Protein AF-A0A6I5CSQ3-F1 (afdb_monomer_lite)

Foldseek 3Di:
DAKWWQPDDDPPGIDDPVVVCVVCVVPAPDKDKAWDQPPCVVVVGRDPTTIIDIDGHD

Radius of gyration: 12.18 Å; chains: 1; bounding box: 26×24×32 Å

Sequence (58 aa):
VLVEGVWGTVTPVGIPNERLLTLLTPLVRHTRVEQLSGDARLWGKDVTDERYAVVARV

pLDDT: mean 85.69, std 10.19, range [55.88, 94.31]

Structure (mmCIF, N/CA/C/O backbone):
data_AF-A0A6I5CSQ3-F1
#
_entry.id   AF-A0A6I5CSQ3-F1
#
loop_
_atom_site.group_PDB
_atom_site.id
_atom_site.type_symbol
_atom_site.label_atom_id
_atom_site.label_alt_id
_atom_site.label_comp_id
_atom_site.label_asym_id
_atom_site.label_entity_id
_atom_site.label_seq_id
_atom_site.pdbx_PDB_ins_code
_atom_site.Cartn_x
_atom_site.Cartn_y
_atom_site.Cartn_z
_atom_site.occupancy
_atom_site.B_iso_or_equiv
_atom_site.auth_seq_id
_atom_site.auth_comp_id
_atom_site.auth_asym_id
_atom_site.auth_atom_id
_atom_site.pdbx_PDB_model_num
ATOM 1 N N . VAL A 1 1 ? -10.024 -6.592 -1.438 1.00 70.12 1 VAL A N 1
ATOM 2 C CA . VAL A 1 1 ? -8.594 -6.562 -1.823 1.00 70.12 1 VAL A CA 1
ATOM 3 C C . VAL A 1 1 ? -8.342 -5.195 -2.425 1.00 70.12 1 VAL A C 1
ATOM 5 O O . VAL A 1 1 ? -9.075 -4.833 -3.336 1.00 70.12 1 VAL A O 1
ATOM 8 N N . LEU A 1 2 ? -7.410 -4.427 -1.865 1.00 74.62 2 LEU A N 1
ATOM 9 C CA . LEU A 1 2 ? -6.964 -3.138 -2.398 1.00 74.62 2 LEU A CA 1
ATOM 10 C C . LEU A 1 2 ? -5.565 -3.337 -2.989 1.00 74.62 2 LEU A C 1
ATOM 12 O O . LEU A 1 2 ? -4.738 -3.995 -2.363 1.00 74.62 2 LEU A O 1
ATOM 16 N N . VAL A 1 3 ? -5.310 -2.804 -4.180 1.00 72.88 3 VAL A N 1
ATOM 17 C CA . VAL A 1 3 ? -3.985 -2.832 -4.814 1.00 72.88 3 VAL A CA 1
ATOM 18 C C . VAL A 1 3 ? -3.532 -1.392 -4.957 1.00 72.88 3 VAL A C 1
ATOM 20 O O . VAL A 1 3 ? -4.193 -0.612 -5.638 1.00 72.88 3 VAL A O 1
ATOM 23 N N . GLU A 1 4 ? -2.438 -1.043 -4.293 1.00 70.56 4 GLU A N 1
ATOM 24 C CA . GLU A 1 4 ? -1.914 0.317 -4.272 1.00 70.56 4 GLU A CA 1
ATOM 25 C C . GLU A 1 4 ? -0.385 0.283 -4.338 1.00 70.56 4 GLU A C 1
ATOM 27 O O . GLU A 1 4 ? 0.262 -0.685 -3.944 1.00 70.56 4 GLU A O 1
ATOM 32 N N . GLY A 1 5 ? 0.221 1.314 -4.910 1.00 70.81 5 GLY A N 1
ATOM 33 C CA . GLY A 1 5 ? 1.671 1.425 -4.956 1.00 70.81 5 GLY A CA 1
ATOM 34 C C . GLY A 1 5 ? 2.100 2.877 -4.928 1.00 70.81 5 GLY A C 1
ATOM 35 O O . GLY A 1 5 ? 1.368 3.751 -5.388 1.00 70.81 5 GLY A O 1
ATOM 36 N N . VAL A 1 6 ? 3.296 3.130 -4.408 1.00 76.00 6 VAL A N 1
ATOM 37 C CA . VAL A 1 6 ? 3.914 4.456 -4.391 1.00 76.00 6 VAL A CA 1
ATOM 38 C C . VAL A 1 6 ? 4.587 4.672 -5.740 1.00 76.00 6 VAL A C 1
ATOM 40 O O . VAL A 1 6 ? 5.735 4.294 -5.938 1.00 76.00 6 VAL A O 1
ATOM 43 N N . TRP A 1 7 ? 3.857 5.235 -6.701 1.00 71.94 7 TRP A N 1
ATOM 44 C CA . TRP A 1 7 ? 4.363 5.371 -8.067 1.00 71.94 7 TRP A CA 1
ATOM 45 C C . TRP A 1 7 ? 5.177 6.657 -8.233 1.00 71.94 7 TRP A C 1
ATOM 47 O O . TRP A 1 7 ? 4.621 7.751 -8.275 1.00 71.94 7 TRP A O 1
ATOM 57 N N . GLY A 1 8 ? 6.493 6.516 -8.400 1.00 66.00 8 GLY A N 1
ATOM 58 C CA . GLY A 1 8 ? 7.393 7.628 -8.723 1.00 66.00 8 GLY A CA 1
ATOM 59 C C . GLY A 1 8 ? 7.459 8.741 -7.662 1.00 66.00 8 GLY A C 1
ATOM 60 O O . GLY A 1 8 ? 7.075 8.557 -6.511 1.00 66.00 8 GLY A O 1
ATOM 61 N N . THR A 1 9 ? 7.994 9.905 -8.052 1.00 62.88 9 THR A N 1
ATOM 62 C CA . THR A 1 9 ? 8.181 11.093 -7.187 1.00 62.88 9 THR A CA 1
ATOM 63 C C . THR A 1 9 ? 7.223 12.245 -7.504 1.00 62.88 9 THR A C 1
ATOM 65 O O . THR A 1 9 ? 7.307 13.302 -6.879 1.00 62.88 9 THR A O 1
ATOM 68 N N . VAL A 1 10 ? 6.334 12.076 -8.487 1.00 59.56 10 VAL A N 1
ATOM 69 C CA . VAL A 1 10 ? 5.466 13.146 -9.001 1.00 59.56 10 VAL A CA 1
ATOM 70 C C . VAL A 1 10 ? 4.049 12.946 -8.478 1.00 59.56 10 VAL A C 1
ATOM 72 O O . VAL A 1 10 ? 3.490 11.859 -8.577 1.00 59.56 10 VAL A O 1
ATOM 75 N N . THR A 1 11 ? 3.476 13.990 -7.889 1.00 55.88 11 THR A N 1
ATOM 76 C CA . THR A 1 11 ? 2.179 13.951 -7.206 1.00 55.88 11 THR A CA 1
ATOM 77 C C . THR A 1 11 ? 1.022 13.619 -8.167 1.00 55.88 11 THR A C 1
ATOM 79 O O . THR A 1 11 ? 0.968 14.199 -9.254 1.00 55.88 11 THR A O 1
ATOM 82 N N . PRO A 1 12 ? 0.053 12.770 -7.759 1.00 58.50 12 PRO A N 1
ATOM 83 C CA . PRO A 1 12 ? -0.046 12.113 -6.455 1.00 58.50 12 PRO A CA 1
ATOM 84 C C . PRO A 1 12 ? 0.883 10.900 -6.336 1.00 58.50 12 PRO A C 1
ATOM 86 O O . PRO A 1 12 ? 0.797 9.952 -7.110 1.00 58.50 12 PRO A O 1
ATOM 89 N N . VAL A 1 13 ? 1.731 10.925 -5.305 1.00 75.75 13 VAL A N 1
ATOM 90 C CA . VAL A 1 13 ? 2.440 9.728 -4.850 1.00 75.75 13 VAL A CA 1
ATOM 91 C C . VAL A 1 13 ? 1.432 8.837 -4.126 1.00 75.75 13 VAL A C 1
ATOM 93 O O . VAL A 1 13 ? 0.615 9.337 -3.349 1.00 75.75 13 VAL A O 1
ATOM 96 N N . GLY A 1 14 ? 1.451 7.534 -4.409 1.00 82.56 14 GLY A N 1
ATOM 97 C CA . GLY A 1 14 ? 0.580 6.579 -3.718 1.00 82.56 14 GLY A CA 1
ATOM 98 C C . GLY A 1 14 ? 0.879 6.476 -2.220 1.00 82.56 14 GLY A C 1
ATOM 99 O O . GLY A 1 14 ? 1.832 7.071 -1.709 1.00 82.56 14 GLY A O 1
ATOM 100 N N . ILE A 1 15 ? 0.056 5.723 -1.492 1.00 88.50 15 ILE A N 1
ATOM 101 C CA . ILE A 1 15 ? 0.195 5.572 -0.039 1.00 88.50 15 ILE A CA 1
ATOM 102 C C . ILE A 1 15 ? 1.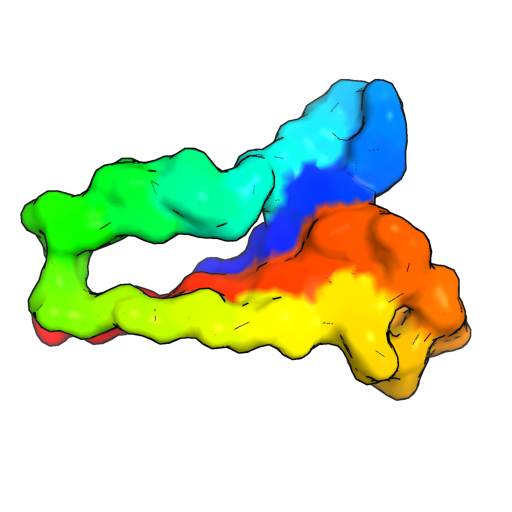254 4.502 0.288 1.00 88.50 15 ILE A C 1
ATOM 104 O O . ILE A 1 15 ? 1.168 3.402 -0.254 1.00 88.50 15 ILE A O 1
ATOM 108 N N . PRO A 1 16 ? 2.214 4.751 1.202 1.00 88.62 16 PRO A N 1
ATOM 109 C CA . PRO A 1 16 ? 3.121 3.708 1.684 1.00 88.62 16 PRO A CA 1
ATOM 110 C C . PRO A 1 16 ? 2.373 2.577 2.393 1.00 88.62 16 PRO A C 1
ATOM 112 O O . PRO A 1 16 ? 1.440 2.842 3.162 1.00 88.62 16 PRO A O 1
ATOM 115 N N . ASN A 1 17 ? 2.816 1.332 2.202 1.00 91.00 17 ASN A N 1
ATOM 116 C CA . ASN A 1 17 ? 2.121 0.158 2.745 1.00 91.00 17 ASN A CA 1
ATOM 117 C C . ASN A 1 17 ? 1.883 0.241 4.272 1.00 91.00 17 ASN A C 1
ATOM 119 O O . ASN A 1 17 ? 0.800 -0.097 4.755 1.00 91.00 17 ASN A O 1
ATOM 123 N N . GLU A 1 18 ? 2.845 0.787 5.022 1.00 90.75 18 GLU A N 1
ATOM 124 C CA . GLU A 1 18 ? 2.788 0.885 6.484 1.00 90.75 18 GLU A CA 1
ATOM 125 C C . GLU A 1 18 ? 1.695 1.852 6.943 1.00 90.75 18 GLU A C 1
ATOM 127 O O . GLU A 1 18 ? 0.966 1.596 7.909 1.00 90.75 18 GLU A O 1
ATOM 132 N N . ARG A 1 19 ? 1.535 2.962 6.213 1.00 91.81 19 ARG A N 1
ATOM 133 C CA . ARG A 1 19 ? 0.491 3.950 6.486 1.00 91.81 19 ARG A CA 1
ATOM 134 C C . ARG A 1 19 ? -0.882 3.338 6.244 1.00 91.81 19 ARG A C 1
ATOM 136 O O . ARG A 1 19 ? -1.771 3.498 7.077 1.00 91.81 19 ARG A O 1
ATOM 143 N N . LEU A 1 20 ? -1.051 2.626 5.133 1.00 91.31 20 LEU A N 1
ATOM 144 C CA . LEU A 1 20 ? -2.324 1.990 4.815 1.00 91.31 20 LEU A CA 1
ATOM 145 C C . LEU 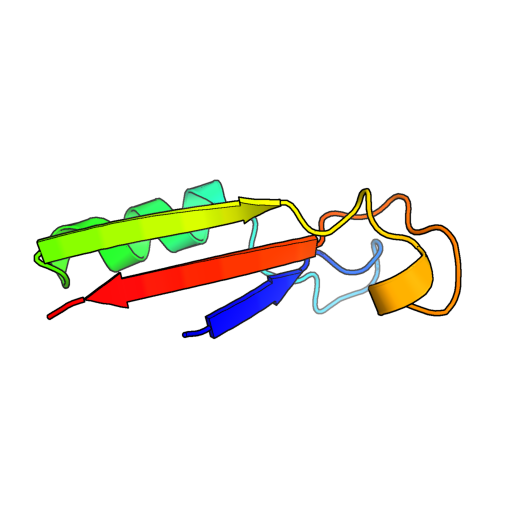A 1 20 ? -2.671 0.878 5.817 1.00 91.31 20 LEU A C 1
ATOM 147 O O . LEU A 1 20 ? -3.805 0.814 6.291 1.00 91.31 20 LEU A O 1
ATOM 151 N N . LEU A 1 21 ? -1.697 0.051 6.208 1.00 92.44 21 LEU A N 1
ATOM 152 C CA . LEU A 1 21 ? -1.876 -0.949 7.262 1.00 92.44 21 LEU A CA 1
ATOM 153 C C . LEU A 1 21 ? -2.319 -0.322 8.584 1.00 92.44 21 LEU A C 1
ATOM 155 O O . LEU A 1 21 ? -3.255 -0.819 9.211 1.00 92.44 21 LEU A O 1
ATOM 159 N N . THR A 1 22 ? -1.685 0.777 8.991 1.00 93.69 22 THR A N 1
ATOM 160 C CA . THR A 1 22 ? -2.021 1.484 10.236 1.00 93.69 22 THR A CA 1
ATOM 161 C C . THR A 1 22 ? -3.476 1.955 10.235 1.00 93.69 22 THR A C 1
ATOM 163 O O . THR A 1 22 ? -4.178 1.798 11.231 1.00 93.69 22 THR A O 1
ATOM 166 N N . LEU A 1 23 ? -3.954 2.481 9.103 1.00 93.38 23 LEU A N 1
ATOM 167 C CA . LEU A 1 23 ? -5.333 2.952 8.959 1.00 93.38 23 LEU A CA 1
ATOM 168 C C . LEU A 1 23 ? -6.356 1.808 8.928 1.00 93.38 23 LEU A C 1
ATOM 170 O O . LEU A 1 23 ? -7.468 1.970 9.425 1.00 93.38 23 LEU A O 1
ATOM 174 N N . LEU A 1 24 ? -5.996 0.656 8.355 1.00 92.12 24 LEU A N 1
ATOM 175 C CA . LEU A 1 24 ? -6.905 -0.485 8.213 1.00 92.12 24 LEU A CA 1
ATOM 176 C C . LEU A 1 24 ? -6.985 -1.368 9.459 1.00 92.12 24 LEU A C 1
ATOM 178 O O . LEU A 1 24 ? -8.049 -1.919 9.728 1.00 92.12 24 LEU A O 1
ATOM 182 N N . THR A 1 25 ? -5.895 -1.498 10.220 1.00 91.31 25 THR A N 1
ATOM 183 C CA . THR A 1 25 ? -5.802 -2.374 11.405 1.00 91.31 25 THR A CA 1
ATOM 184 C C . THR A 1 25 ? -6.978 -2.239 12.387 1.00 91.31 25 THR A C 1
ATOM 186 O O . THR A 1 25 ? -7.489 -3.274 12.808 1.00 91.31 25 THR A O 1
ATOM 189 N N . PRO A 1 26 ? -7.480 -1.036 12.742 1.00 94.31 26 PRO A N 1
ATOM 190 C CA . PRO A 1 26 ? -8.613 -0.933 13.666 1.00 94.31 26 PRO A CA 1
ATOM 191 C C . PRO A 1 26 ? -9.972 -1.324 13.058 1.00 94.31 26 PRO A C 1
ATOM 193 O O . PRO A 1 26 ? -10.947 -1.445 13.795 1.00 94.31 26 PRO A O 1
ATOM 196 N N . LEU A 1 27 ? -10.071 -1.490 11.735 1.00 93.88 27 LEU A N 1
ATOM 197 C CA . LEU A 1 27 ? -11.342 -1.665 11.019 1.00 93.88 27 LEU A CA 1
ATOM 198 C C . LEU A 1 27 ? -11.617 -3.113 10.598 1.00 93.88 27 LEU A C 1
ATOM 200 O O . LEU A 1 27 ? -12.733 -3.429 10.186 1.00 93.88 27 LEU A O 1
ATOM 204 N N . VAL A 1 28 ? -10.612 -3.988 10.646 1.00 94.31 28 VAL A N 1
ATOM 205 C CA . VAL A 1 28 ? -10.672 -5.331 10.053 1.00 94.31 28 VAL A CA 1
ATOM 206 C C . VAL A 1 28 ? -10.046 -6.364 10.985 1.00 94.31 28 VAL A C 1
ATOM 208 O O . VAL A 1 28 ? -9.132 -6.064 11.745 1.00 94.31 28 VAL A O 1
ATOM 211 N N . ARG A 1 29 ? -10.531 -7.608 10.936 1.00 93.06 29 ARG A N 1
ATOM 212 C CA . ARG A 1 29 ? -10.047 -8.692 11.809 1.00 93.06 29 ARG A CA 1
ATOM 213 C C . ARG A 1 29 ? -8.667 -9.193 11.416 1.00 93.06 29 ARG A C 1
ATOM 215 O O . ARG A 1 29 ? -7.931 -9.694 12.258 1.00 93.06 29 ARG A O 1
ATOM 222 N N . HIS A 1 30 ? -8.362 -9.142 10.125 1.00 91.50 30 HIS A N 1
ATOM 223 C CA . HIS A 1 30 ? -7.107 -9.638 9.591 1.00 91.50 30 HIS A CA 1
ATOM 224 C C . HIS A 1 30 ? -6.688 -8.828 8.371 1.00 91.50 30 HIS A C 1
ATOM 226 O O . HIS A 1 30 ? -7.495 -8.586 7.470 1.00 91.50 30 HIS A O 1
ATOM 232 N N . THR A 1 31 ? -5.405 -8.494 8.318 1.00 92.06 31 THR A N 1
ATOM 233 C CA . THR A 1 31 ? -4.751 -7.766 7.230 1.00 92.06 31 THR A CA 1
ATOM 234 C C . THR A 1 31 ? -3.468 -8.478 6.832 1.00 92.06 31 THR A C 1
ATOM 236 O O . THR A 1 31 ? -2.704 -8.930 7.679 1.00 92.06 31 THR A O 1
ATOM 239 N N . ARG A 1 32 ? -3.224 -8.581 5.526 1.00 91.69 32 ARG A N 1
ATOM 240 C CA . ARG A 1 32 ? -1.968 -9.074 4.950 1.00 91.69 32 ARG A CA 1
ATOM 241 C C . ARG A 1 32 ? -1.544 -8.163 3.809 1.00 91.69 32 ARG A C 1
ATOM 243 O O . ARG A 1 32 ? -2.389 -7.745 3.019 1.00 91.69 32 ARG A O 1
ATOM 250 N N . VAL A 1 33 ? -0.242 -7.908 3.730 1.00 92.81 33 VAL A N 1
ATOM 251 C CA . VAL A 1 33 ? 0.395 -7.204 2.615 1.00 92.81 33 VAL A CA 1
ATOM 252 C C . VAL A 1 33 ? 1.116 -8.205 1.730 1.00 92.81 33 VAL A C 1
ATOM 254 O O . VAL A 1 33 ? 1.837 -9.069 2.223 1.00 92.81 33 VAL A O 1
ATOM 257 N N . GLU A 1 34 ? 0.928 -8.054 0.429 1.00 93.44 34 GLU A N 1
ATOM 258 C CA . GLU A 1 34 ? 1.694 -8.719 -0.616 1.00 93.44 34 GLU A CA 1
ATOM 259 C C . GLU A 1 34 ? 2.637 -7.704 -1.247 1.00 93.44 34 GLU A C 1
ATOM 261 O O . GLU A 1 34 ? 2.161 -6.715 -1.799 1.00 93.44 34 GLU A O 1
ATOM 266 N N . GLN A 1 35 ? 3.949 -7.940 -1.195 1.00 91.44 35 GLN A N 1
ATOM 267 C CA . GLN A 1 35 ? 4.912 -7.135 -1.948 1.00 91.44 35 GLN A CA 1
ATOM 268 C C . GLN A 1 35 ? 4.944 -7.621 -3.398 1.00 91.44 35 GLN A C 1
ATOM 270 O O . GLN A 1 35 ? 5.193 -8.796 -3.658 1.00 91.44 35 GLN A O 1
ATOM 275 N N . LEU A 1 36 ? 4.678 -6.718 -4.337 1.00 92.00 36 LEU A N 1
ATOM 276 C CA . LEU A 1 36 ? 4.525 -7.023 -5.761 1.00 92.00 36 LEU A CA 1
ATOM 277 C C . LEU A 1 36 ? 5.605 -6.375 -6.635 1.00 92.00 36 LEU A C 1
ATOM 279 O O . LEU A 1 36 ? 5.699 -6.701 -7.816 1.00 92.00 36 LEU A O 1
ATOM 283 N N . SER A 1 37 ? 6.420 -5.468 -6.087 1.00 89.12 37 SER A N 1
ATOM 284 C CA . SER A 1 37 ? 7.463 -4.753 -6.841 1.00 89.12 37 SER A CA 1
ATOM 285 C C . SER A 1 37 ? 8.488 -5.691 -7.490 1.00 89.12 37 SER A C 1
ATOM 287 O O . SER A 1 37 ? 9.025 -5.374 -8.544 1.00 89.12 37 SER A O 1
ATOM 289 N N . GLY A 1 38 ? 8.719 -6.871 -6.908 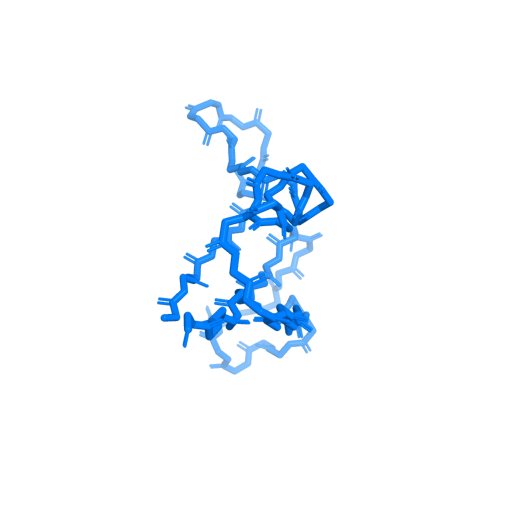1.00 88.94 38 GLY A N 1
ATOM 290 C CA . GLY A 1 38 ? 9.684 -7.853 -7.409 1.00 88.94 38 GLY A CA 1
ATOM 291 C C . GLY A 1 38 ? 9.222 -8.734 -8.577 1.00 88.94 38 GLY A C 1
ATOM 292 O O . GLY A 1 38 ? 10.038 -9.501 -9.082 1.00 88.94 38 GLY A O 1
ATOM 293 N N . ASP A 1 39 ? 7.956 -8.678 -9.015 1.00 91.56 39 ASP A N 1
ATOM 294 C CA . ASP A 1 39 ? 7.475 -9.501 -10.141 1.00 91.56 39 ASP A CA 1
ATOM 295 C C . ASP A 1 39 ? 7.249 -8.658 -11.401 1.00 91.56 39 ASP A C 1
ATOM 297 O O . ASP A 1 39 ? 6.153 -8.163 -11.668 1.00 91.56 39 ASP A O 1
ATOM 301 N N . ALA A 1 40 ? 8.297 -8.535 -12.217 1.00 90.56 40 ALA A N 1
ATOM 302 C CA . ALA A 1 40 ? 8.275 -7.780 -13.469 1.00 90.56 40 ALA A CA 1
ATOM 303 C C . ALA A 1 40 ? 7.183 -8.238 -14.453 1.00 90.56 40 ALA A C 1
ATOM 305 O O . ALA A 1 40 ? 6.695 -7.440 -15.255 1.00 90.56 40 ALA A O 1
ATOM 306 N N . ARG A 1 41 ? 6.745 -9.506 -14.389 1.00 92.44 41 ARG A N 1
ATOM 307 C CA . ARG A 1 41 ? 5.697 -10.034 -15.280 1.00 92.44 41 ARG A CA 1
ATOM 308 C C . ARG A 1 41 ? 4.336 -9.416 -14.979 1.00 92.44 41 ARG A C 1
ATOM 310 O O . ARG A 1 41 ? 3.530 -9.284 -15.893 1.00 92.44 41 ARG A O 1
ATOM 317 N N . LEU A 1 42 ? 4.096 -9.007 -13.730 1.00 89.44 42 LEU A N 1
ATOM 318 C CA . LEU A 1 42 ? 2.877 -8.293 -13.340 1.00 89.44 42 LEU A CA 1
ATOM 319 C C . LEU A 1 42 ? 2.827 -6.875 -13.922 1.00 89.44 42 LEU A C 1
ATOM 321 O O . LEU A 1 42 ? 1.742 -6.333 -14.120 1.00 89.44 42 LEU A O 1
ATOM 325 N N . TRP A 1 43 ? 3.988 -6.282 -14.210 1.00 87.75 43 TRP A N 1
ATOM 326 C CA . TRP A 1 43 ? 4.115 -4.874 -14.600 1.00 87.75 43 TRP A CA 1
ATOM 327 C C . TRP A 1 43 ? 4.530 -4.672 -16.061 1.00 87.75 43 TRP A C 1
ATOM 329 O O . TRP A 1 43 ? 4.556 -3.538 -16.540 1.00 87.75 43 TRP A O 1
ATOM 339 N N . GLY A 1 44 ? 4.878 -5.751 -16.769 1.00 92.75 44 GLY A N 1
ATOM 340 C CA . GLY A 1 44 ? 5.418 -5.711 -18.132 1.00 92.75 44 GLY A CA 1
ATOM 341 C C . GLY A 1 44 ? 6.827 -5.111 -18.232 1.00 92.75 44 GLY A C 1
ATOM 342 O O . GLY A 1 44 ? 7.326 -4.915 -19.338 1.00 92.75 44 GLY A O 1
ATOM 343 N N . LYS A 1 45 ? 7.450 -4.793 -17.092 1.00 89.81 45 LYS A N 1
ATOM 344 C CA . LYS A 1 45 ? 8.798 -4.232 -16.952 1.00 89.81 45 LYS A CA 1
ATOM 345 C C . LYS A 1 45 ? 9.273 -4.344 -15.505 1.00 89.81 45 LYS A C 1
ATOM 347 O O . LYS A 1 45 ? 8.456 -4.491 -14.597 1.00 89.81 45 LYS A O 1
ATOM 352 N N . ASP A 1 46 ? 10.574 -4.182 -15.295 1.00 89.62 46 ASP A N 1
ATOM 353 C CA . ASP A 1 46 ? 11.116 -3.991 -13.953 1.00 89.62 46 ASP A CA 1
ATOM 354 C C . ASP A 1 46 ? 10.617 -2.665 -13.365 1.00 89.62 46 ASP A C 1
ATOM 356 O O . ASP A 1 46 ? 10.604 -1.623 -14.033 1.00 89.62 46 ASP A O 1
ATOM 360 N N . VAL A 1 47 ? 10.197 -2.711 -12.103 1.00 87.06 47 VAL A N 1
ATOM 361 C CA . VAL A 1 47 ? 9.777 -1.540 -11.331 1.00 87.06 47 VAL A CA 1
ATOM 362 C C . VAL A 1 47 ? 10.686 -1.396 -10.119 1.00 87.06 47 VAL A C 1
ATOM 364 O O . VAL A 1 47 ? 11.012 -2.369 -9.447 1.00 87.06 47 VAL A O 1
ATOM 367 N N . THR A 1 48 ? 11.120 -0.169 -9.852 1.00 85.81 48 THR A N 1
ATOM 368 C CA . THR A 1 48 ? 11.973 0.159 -8.698 1.00 85.81 48 THR A CA 1
ATOM 369 C C . THR A 1 48 ? 11.198 0.838 -7.575 1.00 85.81 48 THR A C 1
ATOM 371 O O . THR A 1 48 ? 11.732 1.048 -6.489 1.00 85.81 48 THR A O 1
ATOM 374 N N . ASP A 1 49 ? 9.945 1.191 -7.843 1.00 85.94 49 ASP A N 1
ATOM 375 C CA . ASP A 1 49 ? 9.044 1.835 -6.905 1.00 85.94 49 ASP A CA 1
ATOM 376 C C . ASP A 1 49 ? 8.153 0.811 -6.173 1.00 85.94 49 ASP A C 1
ATOM 378 O O . ASP A 1 49 ? 8.033 -0.350 -6.578 1.00 85.94 49 ASP A O 1
ATOM 382 N N . GLU A 1 50 ? 7.577 1.214 -5.038 1.00 87.38 50 GLU A N 1
ATOM 383 C CA . GLU A 1 50 ? 6.839 0.299 -4.166 1.00 87.38 50 GLU A CA 1
ATOM 384 C C . GLU A 1 50 ? 5.499 -0.102 -4.800 1.00 87.38 50 GLU A C 1
ATOM 386 O O . GLU A 1 50 ? 4.664 0.743 -5.127 1.00 87.38 50 GLU A O 1
ATOM 391 N N . ARG A 1 51 ? 5.250 -1.410 -4.921 1.00 90.12 51 ARG A N 1
ATOM 392 C CA . ARG A 1 51 ? 3.977 -1.968 -5.395 1.00 90.12 51 ARG A CA 1
ATOM 393 C C . ARG A 1 51 ? 3.524 -3.039 -4.434 1.00 90.12 51 ARG 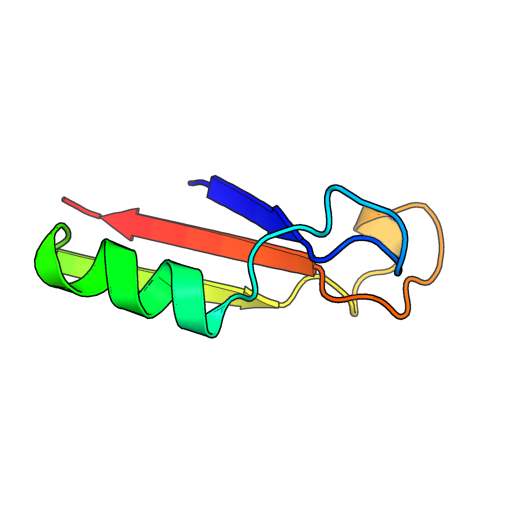A C 1
ATOM 395 O O . ARG A 1 51 ? 4.284 -3.972 -4.178 1.00 90.12 51 ARG A O 1
ATOM 402 N N . TYR A 1 52 ? 2.294 -2.952 -3.953 1.00 91.56 52 TYR A N 1
ATOM 403 C CA . TYR A 1 52 ? 1.786 -3.941 -3.021 1.00 91.56 52 TYR A CA 1
ATOM 404 C C . TYR A 1 52 ? 0.276 -4.160 -3.165 1.00 91.56 52 TYR A C 1
ATOM 406 O O . TYR A 1 52 ? -0.451 -3.397 -3.802 1.00 91.56 52 TYR A O 1
ATOM 414 N N . ALA A 1 53 ? -0.217 -5.238 -2.567 1.00 92.12 53 ALA A N 1
ATO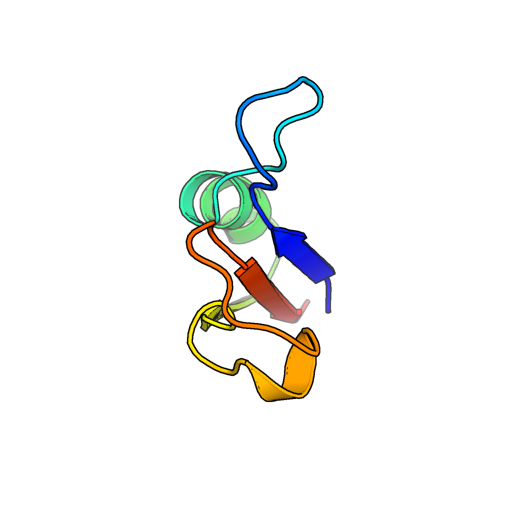M 415 C CA . ALA A 1 53 ? -1.644 -5.444 -2.360 1.00 92.12 53 ALA A CA 1
ATOM 416 C C . ALA A 1 53 ? -1.939 -5.624 -0.875 1.00 92.12 53 ALA A C 1
ATOM 418 O O . ALA A 1 53 ? -1.198 -6.301 -0.167 1.00 92.12 53 ALA A O 1
ATOM 419 N N . VAL A 1 54 ? -3.046 -5.049 -0.411 1.00 92.56 54 VAL A N 1
ATOM 420 C CA . VAL A 1 54 ? -3.591 -5.288 0.924 1.00 92.56 54 VAL A CA 1
ATOM 421 C C . VAL A 1 54 ? -4.843 -6.146 0.815 1.00 92.56 54 VAL A C 1
ATOM 423 O O . VAL A 1 54 ? -5.847 -5.789 0.185 1.00 92.56 54 VAL A O 1
ATOM 426 N N . VAL A 1 55 ? -4.802 -7.290 1.487 1.00 92.81 55 VAL A N 1
ATOM 427 C CA . VAL A 1 55 ? -5.950 -8.171 1.675 1.00 92.81 55 VAL A CA 1
ATOM 428 C C . VAL A 1 55 ? -6.449 -7.989 3.099 1.00 92.81 55 VAL A C 1
ATOM 430 O O . VAL A 1 55 ? -5.731 -8.275 4.054 1.00 92.81 55 VAL A O 1
ATOM 433 N N . ALA A 1 56 ? -7.684 -7.512 3.234 1.00 91.69 56 ALA A N 1
ATOM 434 C CA . ALA A 1 56 ? -8.327 -7.264 4.514 1.00 91.69 56 ALA A CA 1
ATOM 435 C C . ALA A 1 56 ? -9.623 -8.078 4.631 1.00 91.69 56 ALA A C 1
ATOM 437 O O . ALA A 1 56 ? -10.383 -8.172 3.662 1.00 91.69 56 ALA A O 1
ATOM 438 N N . ARG A 1 57 ? -9.864 -8.667 5.807 1.00 90.81 57 ARG A N 1
ATOM 439 C CA . ARG A 1 57 ? -11.060 -9.460 6.126 1.00 90.81 57 ARG A CA 1
ATOM 440 C C . ARG A 1 57 ? -11.808 -8.840 7.306 1.00 90.81 57 ARG A C 1
ATOM 442 O O . ARG A 1 57 ? -11.212 -8.641 8.364 1.00 90.81 57 ARG A O 1
ATOM 449 N N . VAL A 1 58 ? -13.097 -8.569 7.109 1.00 86.88 58 VAL A N 1
ATOM 450 C CA . VAL A 1 58 ? -14.045 -8.051 8.118 1.00 86.88 58 VAL A CA 1
ATOM 451 C C . VAL A 1 58 ? -14.719 -9.173 8.909 1.00 86.88 58 VAL A C 1
ATOM 453 O O . VAL A 1 58 ? -14.872 -10.277 8.337 1.00 86.88 58 VAL A O 1
#

S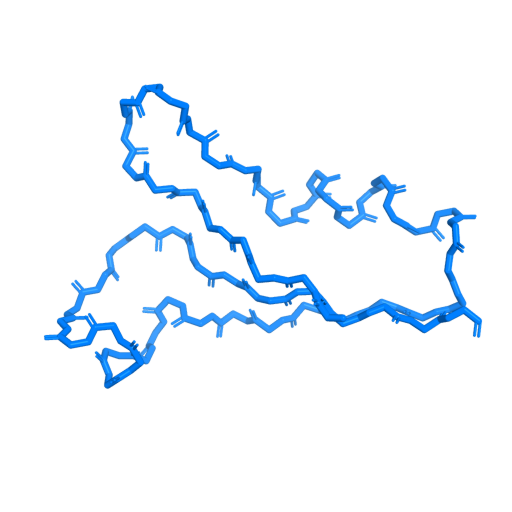econdary structure (DSSP, 8-state):
-EEEEE-SSSSSP---HHHHHHHHGGG-SEEEEEE-TT-HHHHTS---SEEEEEEEE-

=== Feature glossary ===
Reading guide. The protein is described through the following features:

Foldseek 3Di. A 3Di character summarizes, for each residue, the relative orientation of the Cα frame of its nearest spatial neighbor. Because it encodes fold topology rather than chemistry, 3Di alignments detect remote structural similarity that sequence alignment misses.

Contact-map, Ramachandran, and PAE plots. Plot images: a contact map (which residues are close in 3D, as an N×N binary image), a Ramachandran scatter (backbone torsion angles, revealing secondary-structure composition at a glance), and — for AlphaFold structures — a PAE heatmap (pairwise prediction confidence).

Radius of gyration, Cα contacts, bounding box. Radius of gyration (Rg) is the root-mean-square distance of Cα atoms from their centroid — a single number for overall size and compactness. A globular domain of N residues has Rg ≈ 2.2·N^0.38 Å; an extended or disordered chain has a much larger Rg. The Cα contact count is the number of residue pairs whose Cα atoms are within 8 Å and are more than four positions apart in sequence — a standard proxy for tertiary packing density. The bounding box is the smallest axis-aligned box enclosing all Cα atoms.

Secondary structure (8-state, DSSP). Eight-state secondary structure (DSSP): H is the canonical α-helix, G the tighter 3₁₀-helix, I the wider π-helix; E/B are β-structure, T and S are turns and bends, and '-' is everything else. DSSP derives these from the pattern of main-chain N–H···O=C hydrogen bonds, not from the sequence.

B-factor. B-factor (Debye–Waller factor) reflects atomic displacement in the crystal lattice. It is an experimental observable (units Å²), not a prediction; low values mean the atom is pinned down, high values mean it moves or is heterogeneous across the crystal.

pLDDT. pLDDT is the predicted lDDT-Cα score: AlphaFold's confidence that the local environment of each residue (all inter-atomic distances within 15 Å) is correctly placed. It is a per-residue number between 0 and 100, with higher meaning more reliable.

Nearest PDB structures. Nearest PDB neighbors are the top structural matches found by Foldseek when searching this structure against the entire Protein Data Bank. Each hit reports a TM-score (0 to 1; >0.5 almost always implies the same fold) and an E-value. These are *structural* homologs — they may share no detectable sequence similarity.

Solvent-accessible surface area. Accessible surface area quantifies burial. A residue with SASA near zero is packed into the hydrophobic core; one with SASA >100 Å² sits on the surface. Computed here via the Shrake–Rupley numerical algorithm with a 1.4 Å probe.

Rendered structure images. Structure images are PyMOL renders from six orthogonal camera directions. Cartoon representation draws helices as coils and strands as arrows; sticks shows the backbone as bonds; surface shows the solvent-excluded envelope. Rainbow coloring maps sequence position to hue (blue→red, N→C); chain coloring assigns a distinct color per polypeptide.

Backbone torsions (φ/ψ). φ (phi) and ψ (psi) are the two rotatable backbone dihedrals per residue: φ is the C(i-1)–N–Cα–C torsion, ψ is the N–Cα–C–N(i+1) torsion, both in degrees on (−180°, 180°]. α-helical residues cluster near (−60°, −45°); β-strand residues near (−120°, +130°). A Ramachandran plot is simply a scatter of (φ, ψ) for every residue.

Predicted aligned error. Predicted Aligned Error (PAE) is an AlphaFold confidence matrix: entry (i, j) is the expected error in the position of residue j, in ångströms, when the prediction is superimposed on the true structure at residue i. Low PAE within a block of residues means that block is internally rigid and well-predicted; high PAE between two blocks means their relative placement is uncertain even if each block individually is confident.

mmCIF coordinates. Structure coordinates are given as an mmCIF _atom_site loop: one row per atom with element, residue name, chain id, sequence number, and x/y/z position in Å. Only the four main-chain atoms per residue are included here; side chains are omitted to keep the record compact.

InterPro / GO / CATH / organism. Database cross-references. InterPro integrates a dozen domain/family signature databases into unified entries with residue-range hits. GO terms attach function/process/location labels with evidence codes. CATH codes position the fold in a four-level structural taxonomy. Organism is the NCBI-taxonomy species name.

Secondary structure (3-state, P-SEA). SS3 is a coarse helix/strand/coil call (letters a/b/c) made by the P-SEA algorithm from inter-Cα distances and dihedrals. It is less detailed than DSSP but needs only Cα positions.

Sequence. Sequence gives the chain of amino acids in standard one-letter code (A=alanine, C=cysteine, …, Y=tyrosine), read N→C. It is the only feature that is directly encoded by the gene; all structural features are derived from the folded form of this sequence.